Protein AF-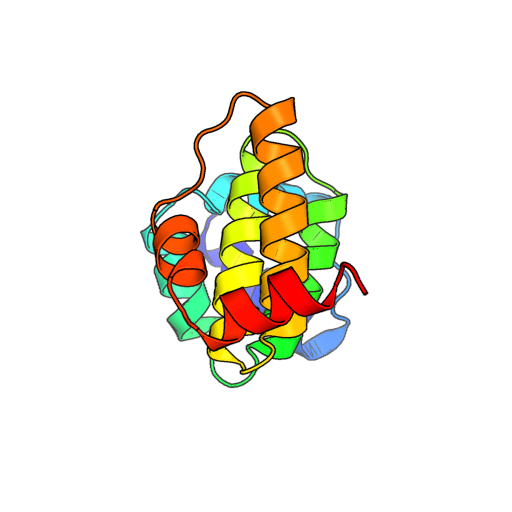A0A2S8BF63-F1 (afdb_monomer_lite)

pLDDT: mean 91.35, std 8.96, range [38.41, 98.06]

Sequence (129 aa):
MNRIATLRELRRELLTTCTPTPELAAAVGRHAQDDAFVRHFYTFVAHATYLRAALLLTRIAHHLSGEQRVAVLALGAGAAHSGGAYRLAADLISALDIAANRAGAEIPLMVRILKLDHRIRTALSGAAA

Structure (mmCIF, N/CA/C/O backbone):
data_AF-A0A2S8BF63-F1
#
_entry.id   AF-A0A2S8BF63-F1
#
loop_
_atom_site.group_PDB
_atom_site.id
_atom_site.type_symbol
_atom_site.label_atom_id
_atom_site.label_alt_id
_atom_site.label_comp_id
_atom_site.label_asym_id
_atom_site.label_entity_id
_atom_site.label_seq_id
_atom_site.pdbx_PDB_ins_code
_atom_site.Cartn_x
_atom_site.Cartn_y
_atom_site.Cartn_z
_atom_site.occupancy
_atom_site.B_iso_or_equiv
_atom_site.auth_seq_id
_atom_site.auth_comp_id
_atom_site.auth_asym_id
_atom_site.auth_atom_id
_atom_site.pdbx_PDB_model_num
ATOM 1 N N . MET A 1 1 ? 4.617 19.167 -5.605 1.00 83.88 1 MET A N 1
ATOM 2 C CA . MET A 1 1 ? 4.645 18.211 -6.739 1.00 83.88 1 MET A CA 1
ATOM 3 C C . MET A 1 1 ? 3.241 17.971 -7.266 1.00 83.88 1 MET A C 1
ATOM 5 O O . MET A 1 1 ? 2.344 17.700 -6.470 1.00 83.88 1 MET A O 1
ATOM 9 N N . ASN A 1 2 ? 3.063 18.075 -8.586 1.00 91.62 2 ASN A N 1
ATOM 10 C CA . ASN A 1 2 ? 1.822 17.679 -9.256 1.00 91.62 2 ASN A CA 1
ATOM 11 C C . ASN A 1 2 ? 1.732 16.144 -9.389 1.00 91.62 2 ASN A C 1
ATOM 13 O O . ASN A 1 2 ? 2.722 15.439 -9.186 1.00 91.62 2 ASN A O 1
ATOM 17 N N . ARG A 1 3 ? 0.547 15.637 -9.745 1.00 91.69 3 ARG A N 1
ATOM 18 C CA . ARG A 1 3 ? 0.249 14.198 -9.826 1.00 91.69 3 ARG A CA 1
ATOM 19 C C . ARG A 1 3 ? 1.221 13.424 -10.726 1.00 91.69 3 ARG A C 1
ATOM 21 O O . ARG A 1 3 ? 1.725 12.375 -10.335 1.00 91.69 3 ARG A O 1
ATOM 28 N N . ILE A 1 4 ? 1.510 13.950 -11.918 1.00 91.25 4 ILE A N 1
ATOM 29 C CA . ILE A 1 4 ? 2.392 13.301 -12.904 1.00 91.25 4 ILE A CA 1
ATOM 30 C C . ILE A 1 4 ? 3.830 13.233 -12.379 1.00 91.25 4 ILE A C 1
ATOM 32 O O . ILE A 1 4 ? 4.472 12.190 -12.486 1.00 91.25 4 ILE A O 1
ATOM 36 N N . ALA A 1 5 ? 4.324 14.315 -11.772 1.00 92.56 5 ALA A N 1
ATOM 37 C CA . ALA A 1 5 ? 5.645 14.345 -11.155 1.00 92.56 5 ALA A CA 1
ATOM 38 C C . ALA A 1 5 ? 5.752 13.314 -10.021 1.00 92.56 5 ALA A C 1
ATOM 40 O O . ALA A 1 5 ? 6.737 12.586 -9.960 1.00 92.56 5 ALA A O 1
ATOM 41 N N . THR A 1 6 ? 4.720 13.184 -9.180 1.00 93.81 6 THR A N 1
ATOM 42 C CA . THR A 1 6 ? 4.673 12.161 -8.123 1.00 93.81 6 THR A CA 1
ATOM 43 C C . THR A 1 6 ? 4.714 10.740 -8.678 1.00 93.81 6 THR A C 1
ATOM 45 O O . THR A 1 6 ? 5.474 9.922 -8.171 1.00 93.81 6 THR A O 1
ATOM 48 N N . LEU A 1 7 ? 3.959 10.439 -9.738 1.00 91.94 7 LEU A N 1
ATOM 49 C CA . LEU A 1 7 ? 3.983 9.112 -10.368 1.00 91.94 7 LEU A CA 1
ATOM 50 C C . LEU A 1 7 ? 5.345 8.791 -11.001 1.00 91.94 7 LEU A C 1
ATOM 52 O O . LEU A 1 7 ? 5.838 7.672 -10.859 1.00 91.94 7 LEU A O 1
ATOM 56 N N . ARG A 1 8 ? 5.972 9.767 -11.675 1.00 91.81 8 ARG A N 1
ATOM 57 C CA . ARG A 1 8 ? 7.320 9.601 -12.249 1.00 91.81 8 ARG A CA 1
ATOM 58 C C . ARG A 1 8 ? 8.355 9.319 -11.168 1.00 91.81 8 ARG A C 1
ATOM 60 O O . ARG A 1 8 ? 9.179 8.427 -11.342 1.00 91.81 8 ARG A O 1
ATOM 67 N N . GLU A 1 9 ? 8.278 10.046 -10.064 1.00 92.56 9 GLU A N 1
ATOM 68 C CA . GLU A 1 9 ? 9.215 9.911 -8.957 1.00 92.56 9 GLU A CA 1
ATOM 69 C C . GLU A 1 9 ? 9.033 8.592 -8.198 1.00 92.56 9 GLU A C 1
ATOM 71 O O . GLU A 1 9 ? 10.010 7.905 -7.911 1.00 92.56 9 GLU A O 1
ATOM 76 N N . LEU A 1 10 ? 7.786 8.162 -7.983 1.00 91.50 10 LEU A N 1
ATOM 77 C CA . LEU A 1 10 ? 7.491 6.822 -7.474 1.00 91.50 10 LEU A CA 1
ATOM 78 C C . LEU A 1 10 ? 8.082 5.730 -8.371 1.00 91.50 10 LEU A C 1
ATOM 80 O O . LEU A 1 10 ? 8.706 4.792 -7.879 1.00 91.50 10 LEU A O 1
ATOM 84 N N . ARG A 1 11 ? 7.905 5.849 -9.693 1.00 90.06 11 ARG A N 1
ATOM 85 C CA . ARG A 1 11 ? 8.467 4.886 -10.648 1.00 90.06 11 ARG A CA 1
ATOM 86 C C . ARG A 1 11 ? 9.994 4.883 -10.607 1.00 90.06 11 ARG A C 1
ATOM 88 O O . ARG A 1 11 ? 10.586 3.810 -10.674 1.00 90.06 11 ARG A O 1
ATOM 95 N N . ARG A 1 12 ? 10.627 6.053 -10.475 1.00 91.25 12 ARG A N 1
ATOM 96 C CA . ARG A 1 12 ? 12.080 6.173 -10.299 1.00 91.25 12 ARG A CA 1
ATOM 97 C C . ARG A 1 12 ? 12.529 5.406 -9.056 1.00 91.25 12 ARG A C 1
ATOM 99 O O . ARG A 1 12 ? 13.329 4.487 -9.192 1.00 91.25 12 ARG A O 1
ATOM 106 N N . GLU A 1 13 ? 11.948 5.707 -7.894 1.00 90.25 13 GLU A N 1
ATOM 107 C CA . GLU A 1 13 ? 12.299 5.047 -6.629 1.00 90.25 13 GLU A CA 1
ATOM 108 C C . GLU A 1 13 ? 12.097 3.530 -6.673 1.00 90.25 13 GLU A C 1
ATOM 110 O O . GLU A 1 13 ? 12.917 2.785 -6.137 1.00 90.25 13 GLU A O 1
ATOM 115 N N . LEU A 1 14 ? 11.055 3.042 -7.352 1.00 88.44 14 LEU A N 1
ATOM 116 C CA . LEU A 1 14 ? 10.839 1.600 -7.508 1.00 88.44 14 LEU A CA 1
ATOM 117 C C . LEU A 1 14 ? 11.958 0.894 -8.269 1.00 88.44 14 LEU A C 1
ATOM 119 O O . LEU A 1 14 ? 12.299 -0.250 -7.940 1.00 88.44 14 LEU A O 1
ATOM 123 N N . LEU A 1 15 ? 12.505 1.562 -9.282 1.00 87.06 15 LEU A N 1
ATOM 124 C CA . LEU A 1 15 ? 13.538 1.020 -10.159 1.00 87.06 15 LEU A CA 1
ATOM 125 C C . LEU A 1 15 ? 14.951 1.206 -9.594 1.00 87.06 15 LEU A C 1
ATOM 127 O O . LEU A 1 15 ? 15.855 0.495 -10.023 1.00 87.06 15 LEU A O 1
ATOM 131 N N . THR A 1 16 ? 15.139 2.108 -8.628 1.00 87.31 16 THR A N 1
ATOM 132 C CA . THR A 1 16 ? 16.451 2.412 -8.041 1.00 87.31 16 THR A CA 1
ATOM 133 C C . THR A 1 16 ? 16.583 1.886 -6.608 1.00 87.31 16 THR A C 1
ATOM 135 O O . THR A 1 16 ? 16.978 0.742 -6.389 1.00 87.31 16 THR A O 1
ATOM 138 N N . THR A 1 17 ? 16.262 2.729 -5.631 1.00 80.75 17 THR A N 1
ATOM 139 C CA . THR A 1 17 ? 16.675 2.660 -4.223 1.00 80.75 17 THR A CA 1
ATOM 140 C C . THR A 1 17 ? 15.562 2.180 -3.304 1.00 80.75 17 THR A C 1
ATOM 142 O O . THR A 1 17 ? 15.833 1.591 -2.259 1.00 80.75 17 THR A O 1
ATOM 145 N N . CYS A 1 18 ? 14.305 2.377 -3.708 1.00 82.06 18 CYS A N 1
ATOM 146 C CA . CYS A 1 18 ? 13.118 2.093 -2.911 1.00 82.06 18 CYS A CA 1
ATOM 147 C C . CYS A 1 18 ? 13.110 2.867 -1.572 1.00 82.06 18 CYS A C 1
ATOM 149 O O . CYS A 1 18 ? 12.557 2.394 -0.577 1.00 82.06 18 CYS A O 1
ATOM 151 N N . THR A 1 19 ? 13.717 4.054 -1.524 1.00 87.44 19 THR A N 1
ATOM 152 C CA . THR A 1 19 ? 13.870 4.844 -0.293 1.00 87.44 19 THR A CA 1
ATOM 153 C C . THR A 1 19 ? 13.168 6.183 -0.487 1.00 87.44 19 THR A C 1
ATOM 155 O O . THR A 1 19 ? 13.738 7.089 -1.091 1.00 87.44 19 THR A O 1
ATOM 158 N N . PRO A 1 20 ? 11.917 6.326 -0.021 1.00 89.00 20 PRO A N 1
ATOM 159 C CA . PRO A 1 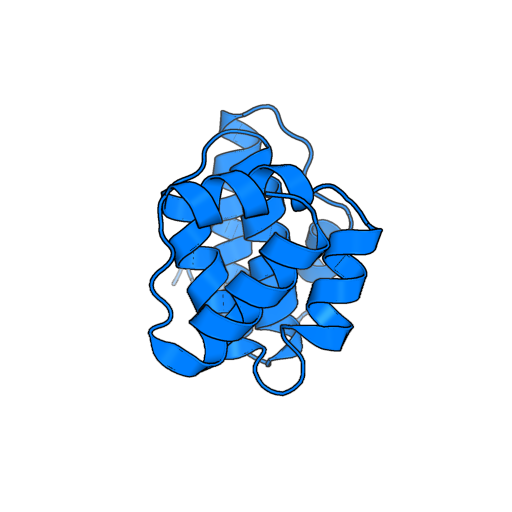20 ? 11.148 7.532 -0.277 1.00 89.00 20 PRO A CA 1
ATOM 160 C C . PRO A 1 20 ? 11.716 8.711 0.515 1.00 89.00 20 PRO A C 1
ATOM 162 O O . PRO A 1 20 ? 12.024 8.580 1.699 1.00 89.00 20 PRO A O 1
ATOM 165 N N . THR A 1 21 ? 11.804 9.882 -0.116 1.00 91.38 21 THR A N 1
ATOM 166 C CA . THR A 1 21 ? 12.067 11.123 0.622 1.00 91.38 21 THR A CA 1
ATOM 167 C C . THR A 1 21 ? 10.800 11.582 1.358 1.00 91.38 21 THR A C 1
ATOM 169 O O . THR A 1 21 ? 9.687 11.231 0.940 1.00 91.38 21 THR A O 1
ATOM 172 N N . PRO A 1 22 ? 10.916 12.394 2.425 1.00 91.75 22 PRO A N 1
ATOM 173 C CA . PRO A 1 22 ? 9.755 12.981 3.096 1.00 91.75 22 PRO A CA 1
ATOM 174 C C . PRO A 1 22 ? 8.846 13.779 2.147 1.00 91.75 22 PRO A C 1
ATOM 176 O O . PRO A 1 22 ? 7.620 13.708 2.248 1.00 91.75 22 PRO A O 1
ATOM 179 N N . GLU A 1 23 ? 9.424 14.494 1.178 1.00 93.50 23 GLU A N 1
ATOM 180 C CA . GLU A 1 23 ? 8.680 15.277 0.185 1.00 93.50 23 GLU A CA 1
ATOM 181 C C . GLU A 1 23 ? 7.884 14.375 -0.759 1.00 93.50 23 GLU A C 1
ATOM 183 O O . GLU A 1 23 ? 6.716 14.664 -1.056 1.00 93.50 23 GLU A O 1
ATOM 188 N N . LEU A 1 24 ? 8.495 13.270 -1.210 1.00 94.06 24 LEU A N 1
ATOM 189 C CA . LEU A 1 24 ? 7.809 12.260 -2.007 1.00 94.06 24 LEU A CA 1
ATOM 190 C C . LEU A 1 24 ? 6.678 11.633 -1.197 1.00 94.06 24 LEU A C 1
ATOM 192 O O . LEU A 1 24 ? 5.560 11.536 -1.702 1.00 94.06 24 LEU A O 1
ATOM 196 N N . ALA A 1 25 ? 6.933 11.266 0.060 1.00 95.44 25 ALA A N 1
ATOM 197 C CA . ALA A 1 25 ? 5.925 10.661 0.915 1.00 95.44 25 ALA A CA 1
ATOM 198 C C . ALA A 1 25 ? 4.715 11.584 1.110 1.00 95.44 25 ALA A C 1
ATOM 200 O O . ALA A 1 25 ? 3.581 11.167 0.868 1.00 95.44 25 ALA A O 1
ATOM 201 N N . ALA A 1 26 ? 4.946 12.860 1.430 1.00 94.69 26 ALA A N 1
ATOM 202 C CA . ALA A 1 26 ? 3.885 13.856 1.549 1.00 94.69 26 ALA A CA 1
ATOM 203 C C . ALA A 1 26 ? 3.121 14.055 0.226 1.00 94.69 26 ALA A C 1
ATOM 205 O O . ALA A 1 26 ? 1.904 14.247 0.223 1.00 94.69 26 ALA A O 1
ATOM 206 N N . ALA A 1 27 ? 3.813 14.013 -0.918 1.00 95.25 27 ALA A N 1
ATOM 207 C CA . ALA A 1 27 ? 3.164 14.113 -2.220 1.00 95.25 27 ALA A CA 1
ATOM 208 C C . ALA A 1 27 ? 2.294 12.895 -2.542 1.00 95.25 27 ALA A C 1
ATOM 210 O O . ALA A 1 27 ? 1.186 13.071 -3.042 1.00 95.25 27 ALA A O 1
ATOM 211 N N . VAL A 1 28 ? 2.763 11.688 -2.234 1.00 95.56 28 VAL A N 1
ATOM 212 C CA . VAL A 1 28 ? 1.982 10.457 -2.403 1.00 95.56 28 VAL A CA 1
ATOM 213 C C . VAL A 1 28 ? 0.775 10.460 -1.472 1.00 95.56 28 VAL A C 1
ATOM 215 O O . VAL A 1 28 ? -0.325 10.194 -1.939 1.00 95.56 28 VAL A O 1
ATOM 218 N N . GLY A 1 29 ? 0.947 10.849 -0.206 1.00 94.69 29 GLY A N 1
ATOM 219 C CA . GLY A 1 29 ? -0.148 10.959 0.760 1.00 94.69 29 GLY A CA 1
ATOM 220 C C . GLY A 1 29 ? -1.289 11.857 0.275 1.00 94.69 29 GLY A C 1
ATOM 221 O O . GLY A 1 29 ? -2.447 11.466 0.370 1.00 94.69 29 GLY A O 1
ATOM 222 N N . ARG A 1 30 ? -0.974 13.016 -0.321 1.00 94.25 30 ARG A N 1
ATOM 223 C CA . ARG A 1 30 ? -1.987 13.925 -0.896 1.00 94.25 30 ARG A CA 1
ATOM 224 C C . ARG A 1 30 ? -2.738 13.337 -2.091 1.00 94.25 30 ARG A C 1
ATOM 226 O O . ARG A 1 30 ? -3.911 13.636 -2.264 1.00 94.25 30 ARG A O 1
ATOM 233 N N . HIS A 1 31 ? -2.064 12.552 -2.931 1.00 94.62 31 HIS A N 1
ATOM 234 C CA . HIS A 1 31 ? -2.662 12.012 -4.159 1.00 94.62 31 HIS A CA 1
ATOM 235 C C . HIS A 1 31 ? -3.283 10.625 -3.967 1.00 94.62 31 HIS A C 1
ATOM 237 O O . HIS A 1 31 ? -4.033 10.182 -4.825 1.00 94.62 31 HIS A O 1
ATOM 243 N N . ALA A 1 32 ? -3.013 9.935 -2.857 1.00 92.62 32 ALA A N 1
ATOM 244 C CA . ALA A 1 32 ? -3.494 8.573 -2.612 1.00 92.62 32 ALA A CA 1
ATOM 245 C C . ALA A 1 32 ? -5.027 8.456 -2.497 1.00 92.62 32 ALA A C 1
ATOM 247 O O . ALA A 1 32 ? -5.551 7.351 -2.597 1.00 92.62 32 ALA A O 1
ATOM 248 N N . GLN A 1 33 ? -5.730 9.576 -2.309 1.00 86.94 33 GLN A N 1
ATOM 249 C CA . GLN A 1 33 ? -7.195 9.658 -2.310 1.00 86.94 33 GLN A CA 1
ATOM 250 C C . GLN A 1 33 ? -7.787 9.973 -3.704 1.00 86.94 33 GLN A C 1
ATOM 252 O O . GLN A 1 33 ? -8.998 9.904 -3.873 1.00 86.94 33 GLN A O 1
ATOM 257 N N . ASP A 1 34 ? -6.966 10.319 -4.705 1.00 91.81 34 ASP A N 1
ATOM 258 C CA . ASP A 1 34 ? -7.410 10.579 -6.083 1.00 91.81 34 ASP A CA 1
ATOM 259 C C . ASP A 1 34 ? -7.494 9.254 -6.865 1.00 91.81 34 ASP A C 1
ATOM 261 O O . ASP A 1 34 ? -6.477 8.613 -7.152 1.00 91.81 34 ASP A O 1
ATOM 265 N N . ASP A 1 35 ? -8.702 8.864 -7.276 1.00 88.19 35 ASP A N 1
ATOM 266 C CA . ASP A 1 35 ? -8.960 7.651 -8.065 1.00 88.19 35 ASP A CA 1
ATOM 267 C C . ASP A 1 35 ? -8.135 7.573 -9.357 1.00 88.19 35 ASP A C 1
ATOM 269 O O . ASP A 1 35 ? -7.694 6.494 -9.772 1.00 88.19 35 ASP A O 1
ATOM 273 N N . ALA A 1 36 ? -7.893 8.708 -10.015 1.00 90.62 36 ALA A N 1
ATOM 274 C CA . ALA A 1 36 ? -7.054 8.749 -11.201 1.00 90.62 36 ALA A CA 1
ATOM 275 C C . ALA A 1 36 ? -5.583 8.520 -10.839 1.00 90.62 36 ALA A C 1
ATOM 277 O O . ALA A 1 36 ? -4.875 7.857 -11.597 1.00 90.62 36 ALA A O 1
ATOM 278 N N . PHE A 1 37 ? -5.098 9.013 -9.696 1.00 92.19 37 PHE A N 1
ATOM 279 C CA . PHE A 1 37 ? -3.752 8.670 -9.225 1.00 92.19 37 PHE A CA 1
ATOM 280 C C . PHE A 1 37 ? -3.634 7.174 -8.925 1.00 92.19 37 PHE A C 1
ATOM 282 O O . PHE A 1 37 ? -2.702 6.541 -9.420 1.00 92.19 37 PHE A O 1
ATOM 289 N N . VAL A 1 38 ? -4.596 6.599 -8.197 1.00 90.19 38 VAL A N 1
ATOM 290 C CA . VAL A 1 38 ? -4.626 5.165 -7.860 1.00 90.19 38 VAL A CA 1
ATOM 291 C C . VAL A 1 38 ? -4.626 4.306 -9.125 1.00 90.19 38 VAL A C 1
ATOM 293 O O . VAL A 1 38 ? -3.806 3.396 -9.263 1.00 90.19 38 VAL A O 1
ATOM 296 N N . ARG A 1 39 ? -5.481 4.632 -10.099 1.00 90.12 39 ARG A N 1
ATOM 297 C CA . ARG A 1 39 ? -5.533 3.926 -11.386 1.00 90.12 39 ARG A CA 1
ATOM 298 C C . ARG A 1 39 ? -4.195 3.996 -12.120 1.00 90.12 39 ARG A C 1
ATOM 300 O O . ARG A 1 39 ? -3.658 2.967 -12.519 1.00 90.12 39 ARG A O 1
ATOM 307 N N . HIS A 1 40 ? -3.628 5.194 -12.267 1.00 90.50 40 HIS A N 1
ATOM 308 C CA . HIS A 1 40 ? -2.343 5.360 -12.946 1.00 90.50 40 HIS A CA 1
ATOM 309 C C . HIS A 1 40 ? -1.191 4.681 -12.204 1.00 90.50 40 HIS A C 1
ATOM 311 O O . HIS A 1 40 ? -0.277 4.172 -12.850 1.00 90.50 40 HIS A O 1
ATOM 317 N N . PHE A 1 41 ? -1.231 4.634 -10.874 1.00 90.56 41 PHE A N 1
ATOM 318 C CA . PHE A 1 41 ? -0.259 3.895 -10.083 1.00 90.56 41 PHE A CA 1
ATOM 319 C C . PHE A 1 41 ? -0.262 2.406 -10.458 1.00 90.56 41 PHE A C 1
ATOM 321 O O . PHE A 1 41 ? 0.788 1.863 -10.805 1.00 90.56 41 PHE A O 1
ATOM 328 N N . TYR A 1 42 ? -1.425 1.752 -10.480 1.00 87.56 42 TYR A N 1
ATOM 329 C CA . TYR A 1 42 ? -1.496 0.333 -10.845 1.00 87.56 42 TYR A CA 1
ATOM 330 C C . TYR A 1 42 ? -1.104 0.068 -12.303 1.00 87.56 42 TYR A C 1
ATOM 332 O O . TYR A 1 42 ? -0.415 -0.918 -12.573 1.00 87.56 42 TYR A O 1
ATOM 340 N N . THR A 1 43 ? -1.490 0.950 -13.228 1.00 85.00 43 THR A N 1
ATOM 341 C CA . THR A 1 43 ? -1.201 0.783 -14.660 1.00 85.00 43 THR A CA 1
ATOM 342 C C . THR A 1 43 ? 0.259 1.066 -15.014 1.00 85.00 43 THR A C 1
ATOM 344 O O . THR A 1 43 ? 0.846 0.349 -15.819 1.00 85.00 43 THR A O 1
ATOM 347 N N . PHE A 1 44 ? 0.861 2.111 -14.439 1.00 77.38 44 PHE A N 1
ATOM 348 C CA . PHE A 1 44 ? 2.149 2.635 -14.909 1.00 77.38 44 PHE A CA 1
ATOM 349 C C . PHE A 1 44 ? 3.282 2.532 -13.899 1.00 77.38 44 PHE A C 1
ATOM 351 O O . PHE A 1 44 ? 4.442 2.622 -14.294 1.00 77.38 44 PHE A O 1
ATOM 358 N N . VAL A 1 45 ? 2.991 2.389 -12.612 1.00 74.19 45 VAL A N 1
ATOM 359 C CA . VAL A 1 45 ? 4.019 2.426 -11.565 1.00 74.19 45 VAL A CA 1
ATOM 360 C C . VAL A 1 45 ? 4.269 1.025 -11.021 1.00 74.19 45 VAL A C 1
ATOM 362 O O . VAL A 1 45 ? 5.409 0.576 -11.013 1.00 74.19 45 VAL A O 1
ATOM 365 N N . ALA A 1 46 ? 3.211 0.311 -10.639 1.00 70.31 46 ALA A N 1
ATOM 366 C CA . ALA A 1 46 ? 3.314 -1.006 -10.016 1.00 70.31 46 ALA A CA 1
ATOM 367 C C . ALA A 1 46 ? 3.340 -2.180 -11.013 1.00 70.31 46 ALA A C 1
ATOM 369 O O . ALA A 1 46 ? 3.641 -3.307 -10.618 1.00 70.31 46 ALA A O 1
ATOM 370 N N . HIS A 1 47 ? 3.034 -1.943 -12.294 1.00 75.88 47 HIS A N 1
ATOM 371 C CA . HIS A 1 47 ? 3.012 -2.996 -13.310 1.00 75.88 47 HIS A CA 1
ATOM 372 C C . HIS A 1 47 ? 4.361 -3.738 -13.368 1.00 75.88 47 HIS A C 1
ATOM 374 O O . HIS A 1 47 ? 5.422 -3.113 -13.392 1.00 75.88 47 HIS A O 1
ATOM 380 N N . ALA A 1 48 ? 4.309 -5.074 -13.332 1.00 75.31 48 ALA A N 1
ATOM 381 C CA . ALA A 1 48 ? 5.457 -5.988 -13.223 1.00 75.31 48 ALA A CA 1
ATOM 382 C C . ALA A 1 48 ? 6.327 -5.851 -11.949 1.00 75.31 48 ALA A C 1
ATOM 384 O O . ALA A 1 48 ? 7.331 -6.546 -11.814 1.00 75.31 48 ALA A O 1
ATOM 385 N N . THR A 1 49 ? 5.955 -4.996 -10.988 1.00 86.62 49 THR A N 1
ATOM 386 C CA . THR A 1 49 ? 6.748 -4.725 -9.772 1.00 86.62 49 THR A CA 1
ATOM 387 C C . THR A 1 49 ? 5.898 -4.612 -8.499 1.00 86.62 49 THR A C 1
ATOM 389 O O . THR A 1 49 ? 6.320 -4.003 -7.517 1.00 86.62 49 THR A O 1
ATOM 392 N N . TYR A 1 50 ? 4.724 -5.249 -8.471 1.00 91.00 50 TYR A N 1
ATOM 393 C CA . TYR A 1 50 ? 3.731 -5.140 -7.394 1.00 91.00 50 TYR A CA 1
ATOM 394 C C . TYR A 1 50 ? 4.282 -5.347 -5.974 1.00 91.00 50 TYR A C 1
ATOM 396 O O . TYR A 1 50 ? 3.962 -4.570 -5.077 1.00 91.00 50 TYR A O 1
ATOM 404 N N . LEU A 1 51 ? 5.170 -6.326 -5.764 1.00 90.94 51 LEU A N 1
ATOM 405 C CA . LEU A 1 51 ? 5.800 -6.537 -4.455 1.00 90.94 51 LEU A CA 1
ATOM 406 C C . LEU A 1 51 ? 6.716 -5.369 -4.052 1.00 90.94 51 LEU A C 1
ATOM 408 O O . LEU A 1 51 ? 6.642 -4.886 -2.924 1.00 90.94 51 LEU A O 1
ATOM 412 N N . ARG A 1 52 ? 7.556 -4.873 -4.972 1.00 91.75 52 ARG A N 1
ATOM 413 C CA . ARG A 1 52 ? 8.412 -3.699 -4.713 1.00 91.75 52 ARG A CA 1
ATOM 414 C C . ARG A 1 52 ? 7.558 -2.462 -4.441 1.00 91.75 52 ARG A C 1
ATOM 416 O O . ARG A 1 52 ? 7.886 -1.681 -3.554 1.00 91.75 52 ARG A O 1
ATOM 423 N N . ALA A 1 53 ? 6.448 -2.328 -5.164 1.00 93.94 53 ALA A N 1
ATOM 424 C CA . ALA A 1 53 ? 5.476 -1.260 -4.989 1.00 93.94 53 ALA A CA 1
ATOM 425 C C . ALA A 1 53 ? 4.842 -1.286 -3.594 1.00 93.94 53 ALA A C 1
ATOM 427 O O . ALA A 1 53 ? 4.818 -0.257 -2.922 1.00 93.94 53 ALA A O 1
ATOM 428 N N . ALA A 1 54 ? 4.426 -2.462 -3.120 1.00 95.31 54 ALA A N 1
ATOM 429 C CA . ALA A 1 54 ? 3.919 -2.626 -1.763 1.00 95.31 54 ALA A CA 1
ATOM 430 C C . ALA A 1 54 ? 4.958 -2.222 -0.707 1.00 95.31 54 ALA A C 1
ATOM 432 O O . ALA A 1 54 ? 4.649 -1.429 0.175 1.00 95.31 54 ALA A O 1
ATOM 433 N N . LEU A 1 55 ? 6.204 -2.691 -0.834 1.00 94.06 55 LEU A N 1
ATOM 434 C CA . LEU A 1 55 ? 7.278 -2.364 0.113 1.00 94.06 55 LEU A CA 1
ATOM 435 C C . LEU A 1 55 ? 7.615 -0.866 0.137 1.00 94.06 55 LEU A C 1
ATOM 437 O O . LEU A 1 55 ? 7.816 -0.297 1.212 1.00 94.06 55 LEU A O 1
ATOM 441 N N . LEU A 1 56 ? 7.652 -0.214 -1.029 1.00 95.00 56 LEU A N 1
ATOM 442 C CA . LEU A 1 56 ? 7.853 1.232 -1.110 1.00 95.00 56 LEU A CA 1
ATOM 443 C C . LEU A 1 56 ? 6.711 1.983 -0.416 1.00 95.00 56 LEU A C 1
ATOM 445 O O . LEU A 1 56 ? 6.960 2.918 0.342 1.00 95.00 56 LEU A O 1
ATOM 449 N N . LEU A 1 57 ? 5.464 1.559 -0.632 1.00 96.56 57 LEU A N 1
ATOM 450 C CA . LEU A 1 57 ? 4.298 2.168 0.006 1.00 96.56 57 LEU A CA 1
ATOM 451 C C . LEU A 1 57 ? 4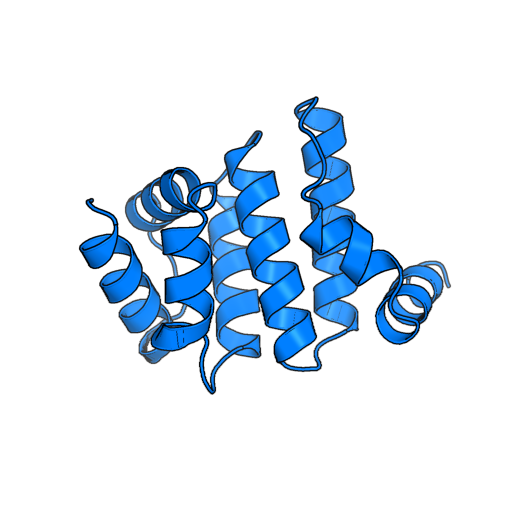.284 1.950 1.522 1.00 96.56 57 LEU A C 1
ATOM 453 O O . LEU A 1 57 ? 3.912 2.871 2.245 1.00 96.56 57 LEU A O 1
ATOM 457 N N . THR A 1 58 ? 4.768 0.809 2.022 1.00 96.06 58 THR A N 1
ATOM 458 C CA . THR A 1 58 ? 4.994 0.599 3.462 1.00 96.06 58 THR A CA 1
ATOM 459 C C . THR A 1 58 ? 5.945 1.653 4.023 1.00 96.06 58 THR A C 1
ATOM 461 O O . THR A 1 58 ? 5.645 2.291 5.031 1.00 96.06 58 THR A O 1
ATOM 464 N N . ARG A 1 59 ? 7.074 1.889 3.340 1.00 96.25 59 ARG A N 1
ATOM 465 C CA . ARG A 1 59 ? 8.053 2.915 3.736 1.00 96.25 59 ARG A CA 1
ATOM 466 C C . ARG A 1 59 ? 7.439 4.309 3.706 1.00 96.25 59 ARG A C 1
ATOM 468 O O . ARG A 1 59 ? 7.572 5.044 4.676 1.00 96.25 59 ARG A O 1
ATOM 475 N N . ILE A 1 60 ? 6.698 4.642 2.650 1.00 96.88 60 ILE A N 1
ATOM 476 C CA . ILE A 1 60 ? 5.985 5.922 2.542 1.00 96.88 60 ILE A CA 1
ATOM 477 C C . ILE A 1 60 ? 4.991 6.094 3.695 1.00 96.88 60 ILE A C 1
ATOM 479 O O . ILE A 1 60 ? 4.959 7.155 4.312 1.00 96.88 60 ILE A O 1
ATOM 483 N N . ALA A 1 61 ? 4.217 5.059 4.032 1.00 96.75 61 ALA A N 1
ATOM 484 C CA . ALA A 1 61 ? 3.224 5.118 5.100 1.00 96.75 61 ALA A CA 1
ATOM 485 C C . ALA A 1 61 ? 3.832 5.425 6.480 1.00 96.75 61 ALA A C 1
ATOM 487 O O . ALA A 1 61 ? 3.148 6.017 7.316 1.00 96.75 61 ALA A O 1
ATOM 488 N N . HIS A 1 62 ? 5.102 5.079 6.725 1.00 95.94 62 HIS A N 1
ATOM 489 C CA . HIS A 1 62 ? 5.797 5.430 7.970 1.00 95.94 62 HIS A CA 1
ATOM 490 C C . HIS A 1 62 ? 6.038 6.936 8.136 1.00 95.94 62 HIS A C 1
ATOM 492 O O . HIS A 1 62 ? 6.153 7.399 9.268 1.00 95.94 62 HIS A O 1
ATOM 498 N N . HIS A 1 63 ? 6.064 7.703 7.044 1.00 95.62 63 HIS A N 1
ATOM 499 C CA . HIS A 1 63 ? 6.189 9.164 7.081 1.00 95.62 63 HIS A CA 1
ATOM 500 C C . HIS A 1 63 ? 4.842 9.884 7.218 1.00 95.62 63 HIS A C 1
ATOM 502 O O . HIS A 1 63 ? 4.809 11.110 7.303 1.00 95.62 63 HIS A O 1
ATOM 508 N N . LEU A 1 64 ? 3.731 9.146 7.193 1.00 96.19 64 LEU A N 1
ATOM 509 C CA . LEU A 1 64 ? 2.388 9.706 7.124 1.00 96.19 64 LEU A CA 1
ATOM 510 C C . LEU A 1 64 ? 1.601 9.450 8.409 1.00 96.19 64 LEU A C 1
ATOM 512 O O . LEU A 1 64 ? 1.884 8.545 9.199 1.00 96.19 64 LEU A O 1
ATOM 516 N N . SER A 1 65 ? 0.548 10.236 8.589 1.00 95.06 65 SER A N 1
ATOM 517 C CA . SER A 1 65 ? -0.434 10.092 9.659 1.00 95.06 65 SER A CA 1
ATOM 518 C C . SER A 1 65 ? -1.844 10.347 9.117 1.00 95.06 65 SER A C 1
ATOM 520 O O . SER A 1 65 ? -2.018 10.700 7.947 1.00 95.06 65 SER A O 1
ATOM 522 N N . GLY A 1 66 ? -2.858 10.107 9.953 1.00 94.69 66 GLY A N 1
ATOM 523 C CA . GLY A 1 66 ? -4.255 10.366 9.608 1.00 94.69 66 GLY A CA 1
ATOM 524 C C . GLY A 1 66 ? -4.729 9.620 8.356 1.00 94.69 66 GLY A C 1
ATOM 525 O O . GLY A 1 66 ? -4.281 8.510 8.056 1.00 94.69 66 GLY A O 1
ATOM 526 N N . GLU A 1 67 ? -5.616 10.265 7.603 1.00 94.81 67 GLU A N 1
ATOM 527 C CA . GLU A 1 67 ? -6.212 9.712 6.383 1.00 94.81 67 GLU A CA 1
ATOM 528 C C . GLU A 1 67 ? -5.190 9.403 5.283 1.00 94.81 67 GLU A C 1
ATOM 530 O O . GLU A 1 67 ? -5.332 8.416 4.565 1.00 94.81 67 GLU A O 1
ATOM 535 N N . GLN A 1 68 ? -4.121 10.197 5.173 1.00 95.81 68 GLN A N 1
ATOM 536 C CA . GLN A 1 68 ? -3.082 9.977 4.163 1.00 95.81 68 GLN A CA 1
ATOM 537 C C . GLN A 1 68 ? -2.373 8.642 4.386 1.00 95.81 68 GLN A C 1
ATOM 539 O O . GLN A 1 68 ? -2.112 7.901 3.436 1.00 95.81 68 GLN A O 1
ATOM 544 N N . ARG A 1 69 ? -2.101 8.298 5.651 1.00 97.19 69 ARG A N 1
ATOM 545 C CA . ARG A 1 69 ? -1.537 6.991 5.997 1.00 97.19 69 ARG A CA 1
ATOM 546 C C . ARG A 1 69 ? -2.507 5.863 5.654 1.00 97.19 69 ARG A C 1
ATOM 548 O O . ARG A 1 69 ? -2.073 4.864 5.090 1.00 97.19 69 ARG A O 1
ATOM 555 N N . VAL A 1 70 ? -3.795 6.024 5.960 1.00 97.44 70 VAL A N 1
ATOM 556 C CA . VAL A 1 70 ? -4.838 5.033 5.633 1.00 97.44 70 VAL A CA 1
ATOM 557 C C . VAL A 1 70 ? -4.904 4.793 4.123 1.00 97.44 70 VAL A C 1
ATOM 559 O O . VAL A 1 70 ? -4.835 3.646 3.683 1.00 97.44 70 VAL A O 1
ATOM 562 N N . ALA A 1 71 ? -4.946 5.858 3.322 1.00 96.12 71 ALA A N 1
ATOM 563 C CA . ALA A 1 71 ? -5.001 5.766 1.865 1.00 96.12 71 ALA A CA 1
ATOM 564 C C . ALA A 1 71 ? -3.760 5.068 1.275 1.00 96.12 71 ALA A C 1
ATOM 566 O O . ALA A 1 71 ? -3.880 4.182 0.426 1.00 96.12 71 ALA A O 1
ATOM 567 N N . VAL A 1 72 ? -2.560 5.403 1.760 1.00 97.38 72 VAL A N 1
ATOM 568 C CA . VAL A 1 72 ? -1.317 4.772 1.286 1.00 97.38 72 VAL A CA 1
ATOM 569 C C . VAL A 1 72 ? -1.221 3.304 1.703 1.00 97.38 72 VAL A C 1
ATOM 571 O O . VAL A 1 72 ? -0.808 2.473 0.893 1.00 97.38 72 VAL A O 1
ATOM 574 N N . LEU A 1 73 ? -1.634 2.954 2.925 1.00 98.06 73 LEU A N 1
ATOM 575 C CA . LEU A 1 73 ? -1.683 1.554 3.359 1.00 98.06 73 LEU A CA 1
ATOM 576 C C . LEU A 1 73 ? -2.676 0.740 2.520 1.00 98.06 73 LEU A C 1
ATOM 578 O O . LEU A 1 73 ? -2.375 -0.400 2.168 1.00 98.06 73 LEU A O 1
ATOM 582 N N . ALA A 1 74 ? -3.812 1.329 2.130 1.00 97.31 74 ALA A N 1
ATOM 583 C CA . ALA A 1 74 ? -4.785 0.676 1.255 1.00 97.31 74 ALA A CA 1
ATOM 584 C C . ALA A 1 74 ? -4.180 0.384 -0.123 1.00 97.31 74 ALA A C 1
ATOM 586 O O . ALA A 1 74 ? -4.305 -0.729 -0.641 1.00 97.31 74 ALA A O 1
ATOM 587 N N . LEU A 1 75 ? -3.478 1.368 -0.693 1.00 96.12 75 LEU A N 1
ATOM 588 C CA . LEU A 1 75 ? -2.764 1.215 -1.958 1.00 96.12 75 LEU A CA 1
ATOM 589 C C . LEU A 1 75 ? -1.680 0.128 -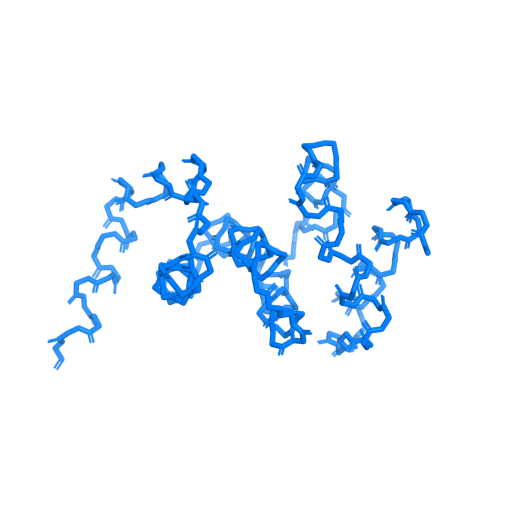1.862 1.00 96.12 75 LEU A C 1
ATOM 591 O O . LEU A 1 75 ? -1.546 -0.698 -2.764 1.00 96.12 75 LEU A O 1
ATOM 595 N N . GLY A 1 76 ? -0.948 0.086 -0.745 1.00 96.94 76 GLY A N 1
ATOM 596 C CA . GLY A 1 76 ? 0.077 -0.924 -0.483 1.00 96.94 76 GLY A CA 1
ATOM 597 C C . GLY A 1 76 ? -0.504 -2.332 -0.373 1.00 96.94 76 GLY A C 1
ATOM 598 O O . GLY A 1 76 ? 0.032 -3.263 -0.973 1.00 96.94 76 GLY A O 1
ATOM 599 N N . ALA A 1 77 ? -1.624 -2.487 0.337 1.00 97.44 77 ALA A N 1
ATOM 600 C CA . ALA A 1 77 ? -2.311 -3.766 0.484 1.00 97.44 77 ALA A CA 1
ATOM 601 C C . ALA A 1 77 ? -2.797 -4.314 -0.867 1.00 97.44 77 ALA A C 1
ATOM 603 O O . ALA A 1 77 ? -2.598 -5.494 -1.159 1.00 97.44 77 ALA A O 1
ATOM 604 N N . GLY A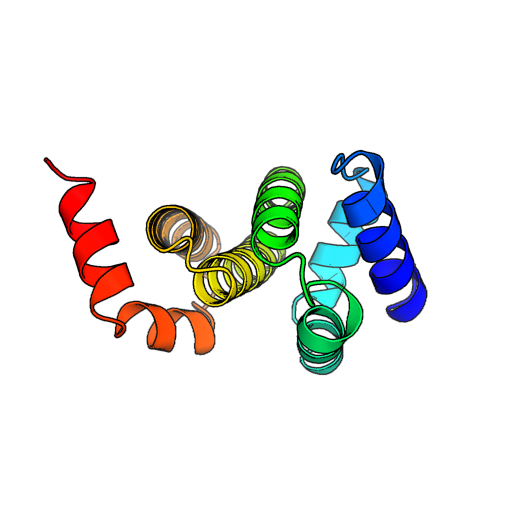 1 78 ? -3.377 -3.463 -1.718 1.00 96.00 78 GLY A N 1
ATOM 605 C CA . GLY A 1 78 ? -3.807 -3.873 -3.057 1.00 96.00 78 GLY A CA 1
ATOM 606 C C . GLY A 1 78 ? -2.637 -4.214 -3.988 1.00 96.00 78 GLY A C 1
ATOM 607 O O . GLY A 1 78 ? -2.717 -5.191 -4.737 1.00 96.00 78 GLY A O 1
ATOM 608 N N . ALA A 1 79 ? -1.510 -3.499 -3.891 1.00 95.69 79 ALA A N 1
ATOM 609 C CA . ALA A 1 79 ? -0.283 -3.867 -4.599 1.00 95.69 79 ALA A CA 1
ATOM 610 C C . ALA A 1 79 ? 0.264 -5.221 -4.114 1.00 95.69 79 ALA A C 1
ATOM 612 O O . ALA A 1 79 ? 0.564 -6.086 -4.932 1.00 95.69 79 ALA A O 1
ATOM 613 N N . ALA A 1 80 ? 0.326 -5.453 -2.800 1.00 96.00 80 ALA A N 1
ATOM 614 C CA . ALA A 1 80 ? 0.775 -6.727 -2.241 1.00 96.00 80 ALA A CA 1
ATOM 615 C C . ALA A 1 80 ? -0.120 -7.892 -2.692 1.00 96.00 80 ALA A C 1
ATOM 617 O O . ALA A 1 80 ? 0.392 -8.928 -3.117 1.00 96.00 80 ALA A O 1
ATOM 618 N N . HIS A 1 81 ? -1.445 -7.706 -2.674 1.00 96.00 81 HIS A N 1
ATOM 619 C CA . HIS A 1 81 ? -2.408 -8.693 -3.173 1.00 96.00 81 HIS A CA 1
ATOM 620 C C . HIS A 1 81 ? -2.216 -8.983 -4.667 1.00 96.00 81 HIS A C 1
ATOM 622 O O . HIS A 1 81 ? -2.092 -10.148 -5.045 1.00 96.00 81 HIS A O 1
ATOM 628 N N . SER A 1 82 ? -2.073 -7.940 -5.492 1.00 93.56 82 SER A N 1
ATOM 629 C CA . SER A 1 82 ? -1.819 -8.069 -6.939 1.00 93.56 82 SER A CA 1
ATOM 630 C C . SER A 1 82 ? -0.503 -8.795 -7.243 1.00 93.56 82 SER A C 1
ATOM 632 O O . SER A 1 82 ? -0.385 -9.479 -8.256 1.00 93.56 82 SER A O 1
ATOM 634 N N . GLY A 1 83 ? 0.488 -8.672 -6.357 1.00 91.75 83 GLY A N 1
ATOM 635 C CA . GLY A 1 83 ? 1.761 -9.390 -6.430 1.00 91.75 83 GLY A CA 1
ATOM 636 C C . GLY A 1 83 ? 1.749 -10.795 -5.818 1.00 91.75 83 GLY A C 1
ATOM 637 O O . GLY A 1 83 ? 2.806 -11.415 -5.752 1.00 91.75 83 GLY A O 1
ATOM 638 N N . GLY A 1 84 ? 0.607 -11.289 -5.325 1.00 93.44 84 GLY A N 1
ATOM 639 C CA . GLY A 1 84 ? 0.494 -12.596 -4.663 1.00 93.44 84 GLY A CA 1
ATOM 640 C C . GLY A 1 84 ? 1.070 -12.655 -3.241 1.00 93.44 84 GLY A C 1
ATOM 641 O O . GLY A 1 84 ? 1.123 -13.723 -2.633 1.00 93.44 84 GLY A O 1
ATOM 642 N N . ALA A 1 85 ? 1.484 -11.520 -2.674 1.00 94.62 85 ALA A N 1
ATOM 643 C CA . ALA A 1 85 ? 2.069 -11.421 -1.340 1.00 94.62 85 ALA A CA 1
ATOM 644 C C . ALA A 1 85 ? 0.976 -11.275 -0.264 1.00 94.62 85 ALA A C 1
ATOM 646 O O . ALA A 1 85 ? 0.870 -10.249 0.409 1.00 94.62 85 ALA A O 1
ATOM 647 N N . TYR A 1 86 ? 0.147 -12.310 -0.098 1.00 95.81 86 TYR A N 1
ATOM 648 C CA . TYR A 1 86 ? -1.053 -12.265 0.754 1.00 95.81 86 TYR A CA 1
ATOM 649 C C . TYR A 1 86 ? -0.768 -11.995 2.235 1.00 95.81 86 TYR A C 1
ATOM 651 O O . TYR A 1 86 ? -1.563 -11.324 2.888 1.00 95.81 86 TYR A O 1
ATOM 659 N N . ARG A 1 87 ? 0.373 -12.463 2.760 1.00 95.56 87 ARG A N 1
ATOM 660 C CA . ARG A 1 87 ? 0.792 -12.149 4.135 1.00 95.56 87 ARG A CA 1
ATOM 661 C C . ARG A 1 87 ? 1.086 -10.659 4.300 1.00 95.56 87 ARG A C 1
ATOM 663 O O . ARG A 1 87 ? 0.492 -10.029 5.159 1.00 95.56 87 ARG A O 1
ATOM 670 N N . LEU A 1 88 ? 1.892 -10.084 3.406 1.00 95.81 88 LEU A N 1
ATOM 671 C CA . LEU A 1 88 ? 2.179 -8.648 3.417 1.00 95.81 88 LEU A CA 1
ATOM 672 C C . LEU A 1 88 ? 0.900 -7.817 3.241 1.00 95.81 88 LEU A C 1
ATOM 674 O O . LEU A 1 88 ? 0.720 -6.808 3.913 1.00 95.81 88 LEU A O 1
ATOM 678 N N . ALA A 1 89 ? -0.010 -8.246 2.363 1.00 97.56 89 ALA A N 1
ATOM 679 C CA . ALA A 1 89 ? -1.306 -7.594 2.211 1.00 97.56 89 ALA A CA 1
ATOM 680 C C . ALA A 1 89 ? -2.113 -7.622 3.524 1.00 97.56 89 ALA A C 1
ATOM 682 O O . ALA A 1 89 ? -2.643 -6.590 3.923 1.00 97.56 89 ALA A O 1
ATOM 683 N N . ALA A 1 90 ? -2.165 -8.760 4.223 1.00 97.56 90 ALA A N 1
ATOM 684 C CA . ALA A 1 90 ? -2.827 -8.890 5.523 1.00 97.56 90 ALA A CA 1
ATOM 685 C C . ALA A 1 90 ? -2.183 -8.014 6.617 1.00 97.56 90 ALA A C 1
ATOM 687 O O . ALA A 1 90 ? -2.901 -7.366 7.385 1.00 97.56 90 ALA A O 1
ATOM 688 N N . ASP A 1 91 ? -0.852 -7.930 6.652 1.00 97.44 91 ASP A N 1
ATOM 689 C CA . ASP A 1 91 ? -0.122 -7.079 7.599 1.00 97.44 91 ASP A CA 1
ATOM 690 C C . ASP A 1 91 ? -0.434 -5.593 7.357 1.00 97.44 91 ASP A C 1
ATOM 692 O O . ASP A 1 91 ? -0.707 -4.835 8.292 1.00 97.44 91 ASP A O 1
ATOM 696 N N . LEU A 1 92 ? -0.476 -5.177 6.086 1.00 98.00 92 LEU A N 1
ATOM 697 C CA . LEU A 1 92 ? -0.834 -3.812 5.697 1.00 98.00 92 LEU A CA 1
ATOM 698 C C . LEU A 1 92 ? -2.298 -3.483 5.998 1.00 98.00 92 LEU A C 1
ATOM 700 O O . LEU A 1 92 ? -2.588 -2.369 6.430 1.00 98.00 92 LEU A O 1
ATOM 704 N N . ILE A 1 93 ? -3.207 -4.445 5.827 1.00 98.00 93 ILE A N 1
ATOM 705 C CA . ILE A 1 93 ? -4.616 -4.302 6.215 1.00 98.00 93 ILE A CA 1
ATOM 706 C C . ILE A 1 93 ? -4.740 -4.129 7.734 1.00 98.00 93 ILE A C 1
ATOM 708 O O . ILE A 1 93 ? -5.448 -3.231 8.185 1.00 98.00 93 ILE A O 1
ATOM 712 N N . SER A 1 94 ? -4.011 -4.918 8.525 1.00 97.56 94 SER A N 1
ATOM 713 C CA . SER A 1 94 ? -4.002 -4.786 9.989 1.00 97.56 94 SER A CA 1
ATOM 714 C C . SER A 1 94 ? -3.462 -3.421 10.429 1.00 97.56 94 SER A C 1
ATOM 716 O O . SER A 1 94 ? -4.053 -2.745 11.274 1.00 97.56 94 SER A O 1
ATOM 718 N N . ALA A 1 95 ? -2.367 -2.963 9.815 1.00 97.50 95 ALA A N 1
ATOM 719 C CA . ALA A 1 95 ? -1.812 -1.637 10.074 1.00 97.50 95 ALA A CA 1
ATOM 720 C C . ALA A 1 95 ? -2.780 -0.511 9.672 1.00 97.50 95 ALA A C 1
ATOM 722 O O . ALA A 1 95 ? -2.841 0.521 10.349 1.00 97.50 95 ALA A O 1
ATOM 723 N N . LEU A 1 96 ? -3.533 -0.706 8.586 1.00 97.69 96 LEU A N 1
ATOM 724 C CA . LEU A 1 96 ? -4.557 0.225 8.129 1.00 97.69 96 LEU A CA 1
ATOM 725 C C . LEU A 1 96 ? -5.703 0.321 9.125 1.00 97.69 96 LEU A C 1
ATOM 727 O O . LEU A 1 96 ? -6.085 1.435 9.459 1.00 97.69 96 LEU A O 1
ATOM 731 N N . ASP A 1 97 ? -6.217 -0.805 9.621 1.00 97.38 97 ASP A N 1
ATOM 732 C CA . ASP A 1 97 ? -7.315 -0.820 10.594 1.00 97.38 97 ASP A CA 1
ATOM 733 C C . ASP A 1 97 ? -6.943 -0.036 11.858 1.00 97.38 97 ASP A C 1
ATOM 735 O O . ASP A 1 97 ? -7.712 0.796 12.342 1.00 97.38 97 ASP A O 1
ATOM 739 N N . ILE A 1 98 ? -5.718 -0.234 12.355 1.00 96.94 98 ILE A N 1
ATOM 740 C CA . ILE A 1 98 ? -5.188 0.520 13.497 1.00 96.94 98 ILE A CA 1
ATOM 741 C C . ILE A 1 98 ? -5.104 2.017 13.169 1.00 96.94 98 ILE A C 1
ATOM 743 O O . ILE A 1 98 ? -5.482 2.852 13.994 1.00 96.94 98 ILE A O 1
ATOM 747 N N . ALA A 1 99 ? -4.599 2.375 11.985 1.00 96.81 99 ALA A N 1
ATOM 748 C CA . ALA A 1 99 ? -4.471 3.770 11.570 1.00 96.81 99 ALA A CA 1
ATOM 749 C C . ALA A 1 99 ? -5.840 4.451 11.394 1.00 96.81 99 ALA A C 1
ATOM 751 O O . ALA A 1 99 ? -6.010 5.578 11.855 1.00 96.81 99 ALA A O 1
ATOM 752 N N . ALA A 1 100 ? -6.809 3.760 10.793 1.00 97.00 100 ALA A N 1
ATOM 753 C CA . ALA A 1 100 ? -8.165 4.243 10.568 1.00 97.00 100 ALA A CA 1
ATOM 754 C C . ALA A 1 100 ? -8.888 4.502 11.894 1.00 97.00 100 ALA A C 1
ATOM 756 O O . ALA A 1 100 ? -9.386 5.606 12.109 1.00 97.00 100 ALA A O 1
ATOM 757 N N . ASN A 1 101 ? -8.825 3.550 12.831 1.00 96.81 101 ASN A N 1
ATOM 758 C CA . ASN A 1 101 ? -9.408 3.704 14.165 1.00 96.81 101 ASN A CA 1
ATOM 759 C C . ASN A 1 101 ? -8.809 4.891 14.934 1.00 96.81 101 ASN A C 1
ATOM 761 O O . ASN A 1 101 ? -9.538 5.649 15.566 1.00 96.81 101 ASN A O 1
ATOM 765 N N . ARG A 1 102 ? -7.485 5.086 14.864 1.00 95.19 102 ARG A N 1
ATOM 766 C CA . ARG A 1 102 ? -6.815 6.227 15.518 1.00 95.19 102 ARG A CA 1
ATOM 767 C C . ARG A 1 102 ? -7.177 7.570 14.892 1.00 95.19 102 ARG A C 1
ATOM 769 O O . ARG A 1 102 ? -7.199 8.573 15.594 1.00 95.19 102 ARG A O 1
ATOM 776 N N . ALA A 1 103 ? -7.395 7.591 13.581 1.00 93.44 103 ALA A N 1
ATOM 777 C CA . ALA A 1 103 ? -7.689 8.803 12.829 1.00 93.44 103 ALA A CA 1
ATOM 778 C C . ALA A 1 103 ? -9.188 9.135 12.765 1.00 93.44 103 ALA A C 1
ATOM 780 O O . ALA A 1 103 ? -9.531 10.212 12.290 1.00 93.44 103 ALA A O 1
ATOM 781 N N . GLY A 1 104 ? -10.072 8.219 13.181 1.00 94.50 104 GLY A N 1
ATOM 782 C CA . GLY A 1 104 ? -11.506 8.322 12.895 1.00 94.50 104 GLY A CA 1
ATOM 783 C C . GLY A 1 104 ? -11.815 8.279 11.393 1.00 94.50 104 GLY A C 1
ATOM 784 O O . GLY A 1 104 ? -12.819 8.833 10.961 1.00 94.50 104 GLY A O 1
ATOM 785 N N . ALA A 1 105 ? -10.934 7.668 10.597 1.00 93.81 105 ALA A N 1
ATOM 786 C CA . ALA A 1 105 ? -11.028 7.646 9.143 1.00 93.81 105 ALA A CA 1
ATOM 787 C C . ALA A 1 105 ? -11.804 6.419 8.650 1.00 93.81 105 ALA A C 1
ATOM 789 O O . ALA A 1 105 ? -11.731 5.338 9.239 1.00 93.81 105 ALA A O 1
ATOM 790 N N . GLU A 1 106 ? -12.505 6.565 7.528 1.00 93.44 106 GLU A N 1
ATOM 791 C CA . GLU A 1 106 ? -13.196 5.447 6.892 1.00 93.44 106 GLU A CA 1
ATOM 792 C C . GLU A 1 106 ? -12.201 4.461 6.254 1.00 93.44 106 GLU A C 1
ATOM 794 O O . GLU A 1 106 ? -11.199 4.848 5.647 1.00 93.44 106 GLU A O 1
ATOM 799 N N . ILE A 1 107 ? -12.493 3.162 6.364 1.00 94.00 107 ILE A N 1
ATOM 800 C CA . ILE A 1 107 ? -11.733 2.111 5.680 1.00 94.00 107 ILE A CA 1
ATOM 801 C C . ILE A 1 107 ? -12.132 2.092 4.195 1.00 94.00 107 ILE A C 1
ATOM 803 O O . ILE A 1 107 ? -13.296 1.806 3.894 1.00 94.00 107 ILE A O 1
ATOM 807 N N . PRO A 1 108 ? -11.188 2.283 3.251 1.00 92.81 108 PRO A N 1
ATOM 808 C CA . PRO A 1 108 ? -11.499 2.287 1.823 1.00 92.81 108 PRO A CA 1
ATOM 809 C C . PRO A 1 108 ? -12.195 1.002 1.349 1.00 92.81 108 PRO A C 1
ATOM 811 O O . PRO A 1 108 ? -11.811 -0.108 1.733 1.00 92.81 108 PRO A O 1
ATOM 814 N N . LEU A 1 109 ? -13.176 1.131 0.445 1.00 91.06 109 LEU A N 1
ATOM 815 C CA . LEU A 1 109 ? -13.974 0.003 -0.062 1.00 91.06 109 LEU A CA 1
ATOM 816 C C . LEU A 1 109 ? -13.114 -1.132 -0.637 1.00 91.06 109 LEU A C 1
ATOM 818 O O . LEU A 1 109 ? -13.393 -2.303 -0.386 1.00 91.06 109 LEU A O 1
ATOM 822 N N . MET A 1 110 ? -12.034 -0.798 -1.347 1.00 91.12 110 MET A N 1
ATOM 823 C CA . MET A 1 110 ? -11.088 -1.785 -1.876 1.00 91.12 110 MET A CA 1
ATOM 824 C C . MET A 1 110 ? -10.549 -2.708 -0.773 1.00 91.12 110 MET A C 1
ATOM 826 O O . MET A 1 110 ? -10.471 -3.915 -0.968 1.00 91.12 110 MET A O 1
ATOM 830 N N . VAL A 1 111 ? -10.238 -2.174 0.411 1.00 95.12 111 VAL A N 1
ATOM 831 C CA . VAL A 1 111 ? -9.737 -2.967 1.546 1.00 95.12 111 VAL A CA 1
ATOM 832 C C . VAL A 1 111 ? -10.829 -3.865 2.112 1.00 95.12 111 VAL A C 1
ATOM 834 O O . VAL A 1 111 ? -10.567 -5.024 2.435 1.00 95.12 111 VAL A O 1
ATOM 837 N N . ARG A 1 112 ? -12.071 -3.370 2.181 1.00 95.19 112 ARG A N 1
ATOM 838 C CA . ARG A 1 112 ? -13.225 -4.186 2.586 1.00 95.19 112 ARG A CA 1
ATOM 839 C C . ARG A 1 112 ? -13.410 -5.380 1.649 1.00 95.19 112 ARG A C 1
ATOM 841 O O . ARG A 1 112 ? -13.654 -6.477 2.135 1.00 95.19 112 ARG A O 1
ATOM 848 N N . ILE A 1 113 ? -13.226 -5.184 0.342 1.00 94.50 113 ILE A N 1
ATOM 849 C CA . ILE A 1 113 ? -13.265 -6.260 -0.660 1.00 94.50 113 ILE A CA 1
ATOM 850 C C . ILE A 1 113 ? -12.088 -7.227 -0.471 1.00 94.50 113 ILE A C 1
ATOM 852 O O . ILE A 1 113 ? -12.304 -8.435 -0.430 1.00 94.50 113 ILE A O 1
ATOM 856 N N . LEU A 1 114 ? -10.860 -6.726 -0.287 1.00 94.81 114 LEU A N 1
ATOM 857 C CA . LEU A 1 114 ? -9.679 -7.573 -0.058 1.00 94.81 114 LEU A CA 1
ATOM 858 C C . LEU A 1 114 ? -9.834 -8.478 1.171 1.00 94.81 114 LEU A C 1
ATOM 860 O O . LEU A 1 114 ? -9.424 -9.635 1.133 1.00 94.81 114 LEU A O 1
ATOM 864 N N . LYS A 1 115 ? -10.470 -7.993 2.245 1.00 95.00 115 LYS A N 1
ATOM 865 C CA . LYS A 1 115 ? -10.762 -8.794 3.448 1.00 95.00 115 LYS A CA 1
ATOM 866 C C . LYS A 1 115 ? -11.703 -9.979 3.193 1.00 95.00 115 LYS A C 1
ATOM 868 O O . LYS A 1 115 ? -11.751 -10.889 4.018 1.00 95.00 115 LYS A O 1
ATOM 873 N N . LEU A 1 116 ? -12.449 -9.984 2.088 1.00 95.38 116 LEU A N 1
ATOM 874 C CA . LEU A 1 116 ? -13.309 -11.108 1.705 1.00 95.38 116 LEU A CA 1
ATOM 875 C C . LEU A 1 116 ? -12.529 -12.229 1.000 1.00 95.38 116 LEU A C 1
ATOM 877 O O . LEU A 1 116 ? -13.014 -13.359 0.948 1.00 95.38 116 LEU A O 1
ATOM 881 N N . ASP A 1 117 ? -11.322 -11.951 0.497 1.00 95.56 117 ASP A N 1
ATOM 882 C CA . ASP A 1 117 ? -10.466 -12.947 -0.148 1.00 95.56 117 ASP A CA 1
ATOM 883 C C . ASP A 1 117 ? -10.005 -14.005 0.868 1.00 95.56 117 ASP A C 1
ATOM 885 O O . ASP A 1 117 ? -9.425 -13.689 1.911 1.00 95.56 117 ASP A O 1
ATOM 889 N N . HIS A 1 118 ? -10.242 -15.285 0.564 1.00 93.88 118 HIS A N 1
ATOM 890 C CA . HIS A 1 118 ? -9.890 -16.396 1.451 1.00 93.88 118 HIS A CA 1
ATOM 891 C C . HIS A 1 118 ? -8.395 -16.438 1.801 1.00 93.88 118 HIS A C 1
ATOM 893 O O . HIS A 1 118 ? -8.057 -16.767 2.934 1.00 93.88 118 HIS A O 1
ATOM 899 N N . ARG A 1 119 ? -7.496 -16.060 0.882 1.00 94.69 119 ARG A N 1
ATOM 900 C CA . ARG A 1 119 ? -6.039 -16.081 1.108 1.00 94.69 119 ARG A CA 1
ATOM 901 C C . ARG A 1 119 ? -5.632 -15.012 2.112 1.00 94.69 119 ARG A C 1
ATOM 903 O O . ARG A 1 119 ? -4.801 -15.266 2.982 1.00 94.69 119 ARG A O 1
ATOM 910 N N . ILE A 1 120 ? -6.261 -13.839 2.020 1.00 94.44 120 ILE A N 1
ATOM 911 C CA . ILE A 1 120 ? -6.104 -12.755 2.993 1.00 94.44 120 ILE A CA 1
ATOM 912 C C . ILE A 1 120 ? -6.686 -13.168 4.342 1.00 94.44 120 ILE A C 1
ATOM 914 O O . ILE A 1 120 ? -6.011 -13.022 5.356 1.00 94.44 120 ILE A O 1
ATOM 918 N N . ARG A 1 121 ? -7.892 -13.748 4.373 1.00 92.62 121 ARG A N 1
ATOM 919 C CA . ARG A 1 121 ? -8.507 -14.240 5.617 1.00 92.62 121 ARG A CA 1
ATOM 920 C C . ARG A 1 121 ? -7.630 -15.266 6.329 1.00 92.62 121 ARG A C 1
ATOM 922 O O . ARG A 1 121 ? -7.412 -15.132 7.528 1.00 92.62 121 ARG A O 1
ATOM 929 N N . THR A 1 122 ? -7.094 -16.242 5.597 1.00 92.50 122 THR A N 1
ATOM 930 C CA . THR A 1 122 ? -6.166 -17.240 6.147 1.00 92.50 122 THR A CA 1
ATOM 931 C C . THR A 1 122 ? -4.884 -16.592 6.670 1.00 92.50 122 THR A C 1
ATOM 933 O O . THR A 1 122 ? -4.399 -16.960 7.739 1.00 92.50 122 THR A O 1
ATOM 936 N N . ALA A 1 123 ? -4.334 -15.609 5.950 1.00 90.25 123 ALA A N 1
ATOM 937 C CA . ALA A 1 123 ? -3.147 -14.884 6.394 1.00 90.25 123 ALA A CA 1
ATOM 938 C C . ALA A 1 123 ? -3.402 -14.049 7.662 1.00 90.25 123 ALA A C 1
ATOM 940 O O . ALA A 1 123 ? -2.541 -14.025 8.537 1.00 90.25 123 ALA A O 1
ATOM 941 N N . LEU A 1 124 ? -4.584 -13.433 7.784 1.00 87.00 124 LEU A N 1
ATOM 942 C CA . LEU A 1 124 ? -5.012 -12.692 8.975 1.00 87.00 124 LEU A CA 1
ATOM 943 C C . LEU A 1 124 ? -5.213 -13.617 10.185 1.00 87.00 124 LEU A C 1
ATOM 945 O O . LEU A 1 124 ? -4.798 -13.274 11.287 1.00 87.00 124 LEU A O 1
ATOM 949 N N . SER A 1 125 ? -5.809 -14.801 9.999 1.00 84.56 125 SER A N 1
ATOM 950 C CA . SER A 1 125 ? -6.011 -15.763 11.094 1.00 84.56 125 SER A CA 1
ATOM 951 C C . SER A 1 125 ? -4.713 -16.439 11.540 1.00 84.56 125 SER A C 1
ATOM 953 O O . SER A 1 125 ? -4.531 -16.715 12.720 1.00 84.56 125 SER A O 1
ATOM 955 N N . GLY A 1 126 ? -3.792 -16.691 10.606 1.00 65.31 126 GLY A N 1
ATOM 956 C CA . GLY A 1 126 ? -2.496 -17.316 10.880 1.00 65.31 126 GLY A CA 1
ATOM 957 C C . GLY A 1 126 ? -1.434 -16.366 11.442 1.00 65.31 126 GLY A C 1
ATOM 958 O O . GLY A 1 126 ? -0.259 -16.719 11.425 1.00 65.31 126 GLY A O 1
ATOM 959 N N . ALA A 1 127 ? -1.797 -15.145 11.838 1.00 54.47 127 ALA A N 1
ATOM 960 C CA . ALA A 1 127 ? -0.939 -14.234 12.601 1.00 54.47 127 ALA A CA 1
ATOM 961 C C . ALA A 1 127 ? -1.214 -14.299 14.119 1.00 54.47 127 ALA A C 1
ATOM 963 O O . ALA A 1 127 ? -0.491 -13.683 14.894 1.00 54.47 127 ALA A O 1
ATOM 964 N N . ALA A 1 128 ? -2.256 -15.031 14.536 1.00 46.09 128 ALA A N 1
ATOM 965 C CA . ALA A 1 128 ? -2.685 -15.179 15.928 1.00 46.09 128 ALA A CA 1
ATOM 966 C C . ALA A 1 128 ? -2.314 -16.543 16.556 1.00 46.09 128 ALA A C 1
ATOM 968 O O . ALA A 1 128 ? -2.856 -16.889 17.605 1.00 46.09 128 ALA A O 1
ATOM 969 N N . ALA A 1 129 ? -1.431 -17.313 15.913 1.00 38.41 129 ALA A N 1
ATOM 970 C CA . ALA A 1 129 ? -0.881 -18.582 16.399 1.00 38.41 129 ALA A CA 1
ATOM 971 C C . ALA A 1 129 ? 0.638 -18.457 16.538 1.00 38.41 129 ALA A C 1
ATOM 973 O O . ALA A 1 129 ? 1.177 -19.018 17.515 1.00 38.41 129 ALA A O 1
#

Radius of gyration: 13.6 Å; chains: 1; bounding box: 31×37×31 Å

Secondary structure (DSSP, 8-state):
--HHHHHHHHHHHHHTT----HHHHHHHHHHTT-HHHHHHIIIIISTT-HHHHHHHHHHHHHT--HHHHHHHHHHHHHHHHHTT-HHHHHHHHHH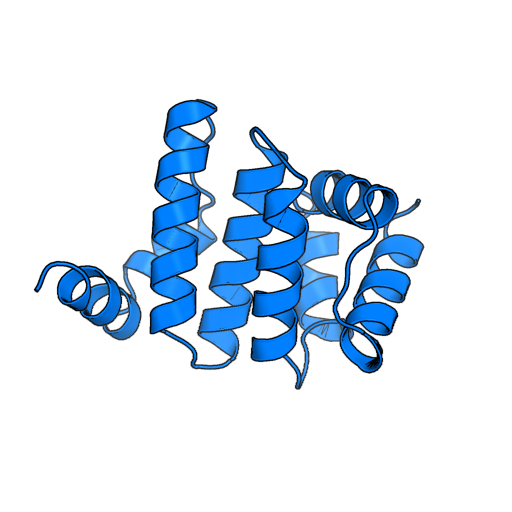HHHHHHHHTPPPPHHHHHHTTSHHHHHHHHTT--

Organism: NCBI:txid1858794

Foldseek 3Di:
DDLVVLLVVLQVCLVPPLADDLVSLVVQLVCLPPPVSLVCCVVPRLVVPLQSSLSSLVNSLVSDAASSSLSSLLSSLVSCVVVVNLLSSLVSLVVNVVRCVVRVHDRDPSSVVSCVDPSNVVSNVVVVD